Protein AF-A0A8S4BJE8-F1 (afdb_monomer_lite)

Structure (mmCIF, N/CA/C/O backbone):
data_AF-A0A8S4BJE8-F1
#
_entry.id   AF-A0A8S4BJE8-F1
#
loop_
_atom_site.group_PDB
_atom_site.id
_atom_site.type_symbol
_atom_site.label_atom_id
_atom_site.label_alt_id
_atom_site.label_comp_id
_atom_site.label_asym_id
_atom_site.label_entity_id
_atom_site.label_seq_id
_atom_site.pdbx_PDB_ins_code
_atom_site.Cartn_x
_atom_site.Cartn_y
_atom_site.Cartn_z
_atom_site.occupancy
_atom_site.B_iso_or_equiv
_atom_site.auth_seq_id
_atom_site.auth_comp_id
_atom_site.auth_asym_id
_atom_site.auth_atom_id
_atom_site.pdbx_PDB_model_num
ATOM 1 N N . MET A 1 1 ? 15.871 14.769 -15.264 1.00 51.25 1 MET A N 1
ATOM 2 C CA . MET A 1 1 ? 16.632 13.742 -16.021 1.00 51.25 1 MET A CA 1
ATOM 3 C C . MET A 1 1 ? 16.718 14.033 -17.524 1.00 51.25 1 MET A C 1
ATOM 5 O O . MET A 1 1 ? 17.740 13.701 -18.115 1.00 51.25 1 MET A O 1
ATOM 9 N N . SER A 1 2 ? 15.726 14.693 -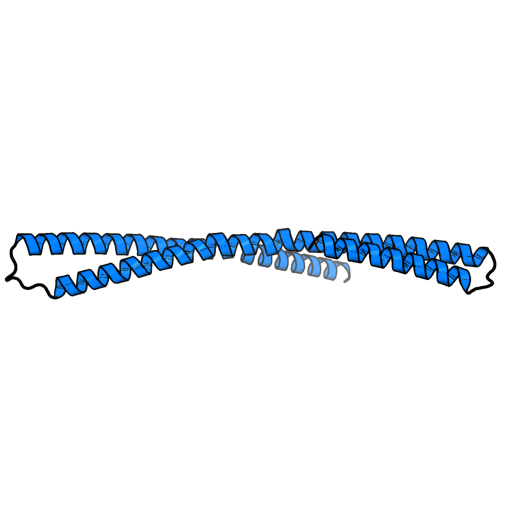18.136 1.00 54.62 2 SER A N 1
ATOM 10 C CA . SER A 1 2 ? 15.714 15.060 -19.567 1.00 54.62 2 SER A CA 1
ATOM 11 C C . SER A 1 2 ? 16.876 15.971 -20.002 1.00 54.62 2 SER A C 1
ATOM 13 O O . SER A 1 2 ? 17.534 15.689 -21.001 1.00 54.62 2 SER A O 1
ATOM 15 N N . GLU A 1 3 ? 17.200 17.009 -19.226 1.00 45.34 3 GLU A N 1
ATOM 16 C CA . GLU A 1 3 ? 18.256 17.978 -19.580 1.00 45.34 3 GLU A CA 1
ATOM 17 C C . GLU A 1 3 ? 19.670 17.379 -19.596 1.00 45.34 3 GLU A C 1
ATOM 19 O O . GLU A 1 3 ? 20.496 17.733 -20.438 1.00 45.34 3 GLU A O 1
ATOM 24 N N . ILE A 1 4 ? 19.951 16.436 -18.692 1.00 52.50 4 ILE A N 1
ATOM 25 C CA . ILE A 1 4 ? 21.265 15.785 -18.584 1.00 52.50 4 ILE A CA 1
ATOM 26 C C . ILE A 1 4 ? 21.511 14.890 -19.805 1.00 52.50 4 ILE A C 1
ATOM 28 O O . ILE A 1 4 ? 22.604 14.902 -20.370 1.00 52.50 4 ILE A O 1
ATOM 32 N N . SER A 1 5 ? 20.482 14.169 -20.264 1.00 49.72 5 SER A N 1
ATOM 33 C CA . SER A 1 5 ? 20.580 13.342 -21.470 1.00 49.72 5 SER A CA 1
ATOM 34 C C . SER A 1 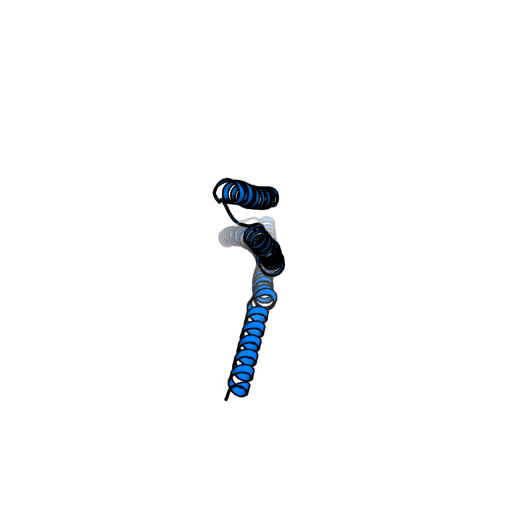5 ? 20.736 14.188 -22.739 1.00 49.72 5 SER A C 1
ATOM 36 O O . SER A 1 5 ? 21.475 13.789 -23.637 1.00 49.72 5 SER A O 1
ATOM 38 N N . SER A 1 6 ? 20.087 15.355 -22.809 1.00 53.97 6 SER A N 1
ATOM 39 C CA . SER A 1 6 ? 20.201 16.260 -23.962 1.00 53.97 6 SER A CA 1
ATOM 40 C C . SER A 1 6 ? 21.607 16.863 -24.064 1.00 53.97 6 SER A C 1
ATOM 42 O O . SER A 1 6 ? 22.252 16.773 -25.108 1.00 53.97 6 SER A O 1
ATOM 44 N N . ARG A 1 7 ? 22.149 17.353 -22.939 1.00 59.06 7 ARG A N 1
ATOM 45 C CA . ARG A 1 7 ? 23.523 17.883 -22.861 1.00 59.06 7 ARG A CA 1
ATOM 46 C C . ARG A 1 7 ? 24.591 16.830 -23.156 1.00 59.06 7 ARG A C 1
ATOM 48 O O . ARG A 1 7 ? 25.638 17.160 -23.706 1.00 59.06 7 ARG A O 1
ATOM 55 N N . SER A 1 8 ? 24.350 15.570 -22.792 1.00 57.19 8 SER A N 1
ATOM 56 C CA . SER A 1 8 ? 25.254 14.465 -23.130 1.00 57.19 8 SER A CA 1
ATOM 57 C C . SER A 1 8 ? 25.305 14.218 -24.642 1.00 57.19 8 SER A C 1
ATOM 59 O O . SER A 1 8 ? 26.387 14.039 -25.192 1.00 57.19 8 SER A O 1
ATOM 61 N N . SER A 1 9 ? 24.157 14.257 -25.324 1.00 60.34 9 SER A N 1
ATOM 62 C CA . SER A 1 9 ? 24.073 14.062 -26.778 1.00 60.34 9 SER A CA 1
ATOM 63 C C . SER A 1 9 ? 24.764 15.186 -27.558 1.00 60.34 9 SER A C 1
ATOM 65 O O . SER A 1 9 ? 25.502 14.916 -28.504 1.00 60.34 9 SER A O 1
ATOM 67 N N . GLU A 1 10 ? 24.573 16.442 -27.146 1.00 67.31 10 GLU A N 1
ATOM 68 C CA . GLU A 1 10 ? 25.231 17.604 -27.764 1.00 67.31 10 GLU A CA 1
ATOM 69 C C . GLU A 1 10 ? 26.753 17.561 -27.604 1.00 67.31 10 GLU A C 1
ATOM 71 O O . GLU A 1 10 ? 27.488 17.832 -28.552 1.00 67.31 10 GLU A O 1
ATOM 76 N N . ARG A 1 11 ? 27.242 17.157 -26.424 1.00 71.69 11 ARG A N 1
ATOM 77 C CA . ARG A 1 11 ? 28.682 16.997 -26.170 1.00 71.69 11 ARG A CA 1
ATOM 78 C C . ARG A 1 11 ? 29.297 15.894 -27.025 1.00 71.69 11 ARG A C 1
ATOM 80 O O . ARG A 1 11 ? 30.383 16.094 -27.563 1.00 71.69 11 ARG A O 1
ATOM 87 N N . SER A 1 12 ? 28.603 14.769 -27.200 1.00 69.88 12 SER A N 1
ATOM 88 C CA . SER A 1 12 ? 29.055 13.687 -28.082 1.00 69.88 12 SER A CA 1
ATOM 89 C C . SER A 1 12 ? 29.099 14.126 -29.550 1.00 69.88 12 SER A C 1
ATOM 91 O O . SER A 1 12 ? 30.082 13.856 -30.237 1.00 69.88 12 SER A O 1
ATOM 93 N N . ALA A 1 13 ? 28.087 14.860 -30.027 1.00 70.94 13 ALA A N 1
ATOM 94 C CA . ALA A 1 13 ? 28.069 15.403 -31.387 1.00 70.94 13 ALA A CA 1
ATOM 95 C C . ALA A 1 13 ? 29.200 16.423 -31.618 1.00 70.94 13 ALA A C 1
ATOM 97 O O . ALA A 1 13 ? 29.903 16.351 -32.628 1.00 70.94 13 ALA A O 1
ATOM 98 N N . ALA A 1 14 ? 29.433 17.322 -30.656 1.00 73.06 14 ALA A N 1
ATOM 99 C CA . ALA A 1 14 ? 30.527 18.289 -30.701 1.00 73.06 14 ALA A CA 1
ATOM 100 C C . ALA A 1 14 ? 31.909 17.611 -30.684 1.00 73.06 14 ALA A C 1
ATOM 102 O O . ALA A 1 14 ? 32.816 18.040 -31.394 1.00 73.06 14 ALA A O 1
ATOM 103 N N . PHE A 1 15 ? 32.066 16.523 -29.924 1.00 78.94 15 PHE A N 1
ATOM 104 C CA . PHE A 1 15 ? 33.303 15.741 -29.886 1.00 78.94 15 PHE A CA 1
ATOM 105 C C . PHE A 1 15 ? 33.589 15.042 -31.221 1.00 78.94 15 PHE A C 1
ATOM 107 O O . PHE A 1 15 ? 34.712 15.107 -31.720 1.00 78.94 15 PHE A O 1
ATOM 114 N N . VAL A 1 16 ? 32.572 14.433 -31.842 1.00 73.56 16 VAL A N 1
ATOM 115 C CA . VAL A 1 16 ? 32.704 13.815 -33.173 1.00 73.56 16 VAL A CA 1
ATOM 116 C C . VAL A 1 16 ? 33.047 14.869 -34.230 1.00 73.56 16 VAL A C 1
ATOM 118 O O . VAL A 1 16 ? 33.970 14.662 -35.017 1.00 73.56 16 VAL A O 1
ATOM 121 N N . ALA A 1 17 ? 32.377 16.024 -34.214 1.00 71.31 17 ALA A N 1
ATOM 122 C CA . ALA A 1 17 ? 32.677 17.130 -35.124 1.00 71.31 17 ALA A CA 1
ATOM 123 C C . ALA A 1 17 ? 34.101 17.684 -34.922 1.00 71.31 17 ALA A C 1
ATOM 125 O O . ALA A 1 17 ? 34.801 17.982 -35.888 1.00 71.31 17 ALA A O 1
ATOM 126 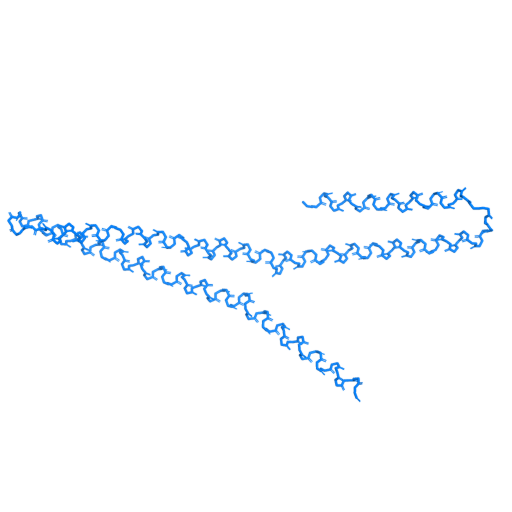N N . SER A 1 18 ? 34.563 17.778 -33.672 1.00 75.81 18 SER A N 1
ATOM 127 C CA . SER A 1 18 ? 35.927 18.211 -33.352 1.00 75.81 18 SER A CA 1
ATOM 128 C C . SER A 1 18 ? 36.979 17.217 -33.855 1.00 75.81 18 SER A C 1
ATOM 130 O O . SER A 1 18 ? 37.955 17.631 -34.484 1.00 75.81 18 SER A O 1
ATOM 132 N N . GLN A 1 19 ? 36.754 15.909 -33.671 1.00 71.38 19 GLN A N 1
ATOM 133 C CA . GLN A 1 19 ? 37.643 14.878 -34.216 1.00 71.38 19 GLN A CA 1
ATOM 134 C C . GLN A 1 19 ? 37.670 14.872 -35.750 1.00 71.38 19 GLN A C 1
ATOM 136 O O . GLN A 1 19 ? 38.742 14.690 -36.323 1.00 71.38 19 GLN A O 1
ATOM 141 N N . MET A 1 20 ? 36.545 15.134 -36.428 1.00 68.62 20 MET A N 1
ATOM 142 C CA . MET A 1 20 ? 36.524 15.281 -37.891 1.00 68.62 20 MET A CA 1
ATOM 143 C C . MET A 1 20 ? 37.417 16.431 -38.369 1.00 68.62 20 MET A C 1
ATOM 145 O O . MET A 1 20 ? 38.197 16.260 -39.306 1.00 68.62 20 MET A O 1
ATOM 149 N N . THR A 1 21 ? 37.331 17.587 -37.710 1.00 70.19 21 THR A N 1
ATOM 150 C CA . THR A 1 21 ? 38.146 18.763 -38.045 1.00 70.19 21 THR A CA 1
ATOM 151 C C . THR A 1 21 ? 39.635 18.506 -37.789 1.00 70.19 21 THR A C 1
ATOM 153 O O . THR A 1 21 ? 40.471 18.876 -38.610 1.00 70.19 21 THR A O 1
ATOM 156 N N . GLN A 1 22 ? 39.983 17.817 -36.696 1.00 66.62 22 GLN A N 1
ATOM 157 C CA . GLN A 1 22 ? 41.375 17.463 -36.382 1.00 66.62 22 GLN A CA 1
ATOM 158 C C . GLN A 1 22 ? 41.954 16.398 -37.329 1.00 66.62 22 GLN A C 1
ATOM 160 O O . GLN A 1 22 ? 43.110 16.509 -37.742 1.00 66.62 22 GLN A O 1
ATOM 165 N N . ALA A 1 23 ? 41.159 15.401 -37.731 1.00 66.00 23 ALA A N 1
ATOM 166 C CA . ALA A 1 23 ? 41.569 14.386 -38.703 1.00 66.00 23 ALA A CA 1
ATOM 167 C C . ALA A 1 23 ? 41.793 14.982 -40.105 1.00 66.00 23 ALA A C 1
ATOM 169 O O . ALA A 1 23 ? 42.727 14.592 -40.803 1.00 66.00 23 ALA A O 1
ATOM 170 N N . ALA A 1 24 ? 40.984 15.971 -40.501 1.00 61.69 24 ALA A N 1
ATOM 171 C CA . ALA A 1 24 ? 41.170 16.700 -41.756 1.00 61.69 24 ALA A CA 1
ATOM 172 C C . ALA A 1 24 ? 42.447 17.563 -41.763 1.00 61.69 24 ALA A C 1
ATOM 174 O O . ALA A 1 24 ? 43.053 17.748 -42.817 1.00 61.69 24 ALA A O 1
ATOM 175 N N . ALA A 1 25 ? 42.868 18.071 -40.599 1.00 63.34 25 ALA A N 1
ATOM 176 C CA . ALA A 1 25 ? 44.023 18.958 -40.464 1.00 63.34 25 ALA A CA 1
ATOM 177 C C . ALA A 1 25 ? 45.383 18.236 -40.432 1.00 63.34 25 ALA A C 1
ATOM 179 O O . ALA A 1 25 ? 46.414 18.873 -40.632 1.00 63.34 25 ALA A O 1
ATOM 180 N N . THR A 1 26 ? 45.418 16.926 -40.171 1.00 60.59 26 THR A N 1
ATOM 181 C CA . THR A 1 26 ? 46.663 16.205 -39.843 1.00 60.59 26 THR A CA 1
ATOM 182 C C . THR A 1 26 ? 47.258 15.382 -40.989 1.00 60.59 26 THR A C 1
ATOM 184 O O . THR A 1 26 ? 48.334 14.812 -40.818 1.00 60.59 26 THR A O 1
ATOM 187 N N . LEU A 1 27 ? 46.618 15.299 -42.163 1.00 55.50 27 LEU A N 1
ATOM 188 C CA . LEU A 1 27 ? 46.971 14.275 -43.149 1.00 55.50 27 LEU A CA 1
ATOM 189 C C . LEU A 1 27 ? 46.969 14.768 -44.611 1.00 55.50 27 LEU A C 1
ATOM 191 O O . LEU A 1 27 ? 45.930 15.067 -45.199 1.00 55.50 27 LEU A O 1
ATOM 195 N N . HIS A 1 28 ? 48.155 14.769 -45.235 1.00 58.16 28 HIS A N 1
ATOM 196 C CA . HIS A 1 28 ? 48.360 14.972 -46.676 1.00 58.16 28 HIS A CA 1
ATOM 197 C C . HIS A 1 28 ? 47.855 13.727 -47.436 1.00 58.16 28 HIS A C 1
ATOM 199 O O . HIS A 1 28 ? 48.610 12.818 -47.775 1.00 58.16 28 HIS A O 1
ATOM 205 N N . HIS A 1 29 ? 46.540 13.613 -47.616 1.00 60.81 29 HIS A N 1
ATOM 206 C CA . HIS A 1 29 ? 45.884 12.451 -48.221 1.00 60.81 29 HIS A CA 1
ATOM 207 C C . HIS A 1 29 ? 45.197 12.816 -49.532 1.00 60.81 29 HIS A C 1
ATOM 209 O O . HIS A 1 29 ? 44.551 13.855 -49.636 1.00 60.81 29 HIS A O 1
ATOM 215 N N . GLY A 1 30 ? 45.309 11.943 -50.537 1.00 61.03 30 GLY A N 1
ATOM 216 C CA . GLY A 1 30 ? 44.612 12.122 -51.807 1.00 61.03 30 GLY A CA 1
ATOM 217 C C . GLY A 1 30 ? 43.082 12.157 -51.625 1.00 61.03 30 GLY A C 1
ATOM 218 O O . GLY A 1 30 ? 42.550 11.511 -50.716 1.00 61.03 30 GLY A O 1
ATOM 219 N N . PRO A 1 31 ? 42.339 12.847 -52.509 1.00 68.06 31 PRO A N 1
ATOM 220 C CA . PRO A 1 31 ? 40.900 13.109 -52.358 1.00 68.06 31 PRO A CA 1
ATOM 221 C C . PRO A 1 31 ? 40.030 11.844 -52.240 1.00 68.06 31 PRO A C 1
ATOM 223 O O . PRO A 1 31 ? 38.915 11.892 -51.722 1.00 68.06 31 PRO A O 1
ATOM 226 N N . ARG A 1 32 ? 40.530 10.688 -52.689 1.00 66.06 32 ARG A N 1
ATOM 227 C CA . ARG A 1 32 ? 39.853 9.391 -52.557 1.00 66.06 32 ARG A CA 1
ATOM 228 C C . ARG A 1 32 ? 39.814 8.890 -51.107 1.00 66.06 32 ARG A C 1
ATOM 230 O O . ARG A 1 32 ? 38.774 8.402 -50.675 1.00 66.06 32 ARG A O 1
ATOM 237 N N . THR A 1 33 ? 40.901 9.056 -50.356 1.00 68.06 33 THR A N 1
ATOM 238 C CA . THR A 1 33 ? 41.009 8.621 -48.953 1.00 68.06 33 THR A CA 1
ATOM 239 C C . THR A 1 33 ? 40.156 9.501 -48.036 1.00 68.06 33 THR A C 1
ATOM 241 O O . THR A 1 33 ? 39.467 8.987 -47.159 1.00 68.06 33 THR A O 1
ATOM 244 N N . GLN A 1 34 ? 40.102 10.813 -48.298 1.00 69.44 34 GLN A N 1
ATOM 245 C CA . GLN A 1 34 ? 39.234 11.739 -47.557 1.00 69.44 34 GLN A CA 1
ATOM 246 C C . GLN A 1 34 ? 37.743 11.420 -47.742 1.00 69.44 34 GLN A C 1
ATOM 248 O O . GLN A 1 34 ? 36.991 11.417 -46.770 1.00 69.44 34 GLN A O 1
ATOM 253 N N . ARG A 1 35 ? 37.302 11.086 -48.966 1.00 75.50 35 ARG A N 1
ATOM 254 C CA . ARG A 1 35 ? 35.907 10.674 -49.218 1.00 75.50 35 ARG A CA 1
ATOM 255 C C . ARG A 1 35 ? 35.538 9.385 -48.485 1.00 75.50 35 ARG A C 1
ATOM 257 O O . ARG A 1 35 ? 34.431 9.281 -47.969 1.00 75.50 35 ARG A O 1
ATOM 264 N N . GLN A 1 36 ? 36.456 8.420 -48.427 1.00 78.19 36 GLN A N 1
ATOM 265 C CA . GLN A 1 36 ? 36.240 7.174 -47.687 1.00 78.19 36 GLN A CA 1
ATOM 266 C C . GLN A 1 36 ? 36.133 7.428 -46.179 1.00 78.19 36 GLN A C 1
ATOM 268 O O . GLN A 1 36 ? 35.196 6.942 -45.556 1.00 78.19 36 GLN A O 1
ATOM 273 N N . GLN A 1 37 ? 37.007 8.263 -45.609 1.00 77.12 37 GLN A N 1
ATOM 274 C CA . GLN A 1 37 ? 36.924 8.650 -44.197 1.00 77.12 37 GLN A CA 1
ATOM 275 C C . GLN A 1 37 ? 35.611 9.380 -43.876 1.00 77.12 37 GLN A C 1
ATOM 277 O O . GLN A 1 37 ? 34.941 9.039 -42.904 1.00 77.12 37 GLN A O 1
ATOM 282 N N . GLN A 1 38 ? 35.198 10.339 -44.711 1.00 79.12 38 GLN A N 1
ATOM 283 C CA . GLN A 1 38 ? 33.921 11.042 -44.543 1.00 79.12 38 GLN A CA 1
ATOM 284 C C . GLN A 1 38 ? 32.720 10.087 -44.583 1.00 79.12 38 GLN A C 1
ATOM 286 O O . GLN A 1 38 ? 31.803 10.231 -43.775 1.00 79.12 38 GLN A O 1
ATOM 291 N N . ALA A 1 39 ? 32.730 9.101 -45.486 1.00 84.19 39 ALA A N 1
ATOM 292 C CA . ALA A 1 39 ? 31.682 8.087 -45.562 1.00 84.19 39 ALA A CA 1
ATOM 293 C C . ALA A 1 39 ? 31.633 7.229 -44.287 1.00 84.19 39 ALA A C 1
ATOM 295 O O . ALA A 1 39 ? 30.574 7.115 -43.673 1.00 84.19 39 ALA A O 1
ATOM 296 N N . SER A 1 40 ? 32.779 6.718 -43.829 1.00 85.62 40 SER A N 1
ATOM 297 C CA . SER A 1 40 ? 32.864 5.906 -42.610 1.00 85.62 40 SER A CA 1
ATOM 298 C C . SER A 1 40 ? 32.414 6.663 -41.360 1.00 85.62 40 SER A C 1
ATOM 300 O O . SER A 1 40 ? 31.679 6.121 -40.537 1.00 85.62 40 SER A O 1
ATOM 302 N N . PHE A 1 41 ? 32.786 7.937 -41.214 1.00 84.31 41 PHE A N 1
ATOM 303 C CA . PHE A 1 41 ? 32.314 8.731 -40.081 1.00 84.31 41 PHE A CA 1
ATOM 304 C C . PHE A 1 41 ? 30.816 9.057 -40.150 1.00 84.31 41 PHE A C 1
ATOM 306 O O . PHE A 1 41 ? 30.169 9.161 -39.107 1.00 84.31 41 PHE A O 1
ATOM 313 N N . LYS A 1 42 ? 30.254 9.220 -41.354 1.00 86.50 42 LYS A N 1
ATOM 314 C CA . LYS A 1 42 ? 28.809 9.407 -41.538 1.00 86.50 42 LYS A CA 1
ATOM 315 C C . LYS A 1 42 ? 28.033 8.155 -41.126 1.00 86.50 42 LYS A C 1
ATOM 317 O O . LYS A 1 42 ? 27.030 8.268 -40.432 1.00 86.50 42 LYS A O 1
ATOM 322 N N . GLU A 1 43 ? 28.503 6.974 -41.512 1.00 90.38 43 GLU A N 1
ATOM 323 C CA . GLU A 1 43 ? 27.898 5.709 -41.078 1.00 90.38 43 GLU A CA 1
ATOM 324 C C . GLU A 1 43 ? 28.010 5.536 -39.558 1.00 90.38 43 GLU A C 1
ATOM 326 O O . GLU A 1 43 ? 27.039 5.183 -38.888 1.00 90.38 43 GLU A O 1
ATOM 331 N N . PHE A 1 44 ? 29.168 5.874 -38.985 1.00 89.38 44 PHE A N 1
ATOM 332 C CA . PHE A 1 44 ? 29.374 5.818 -37.542 1.00 89.38 44 PHE A CA 1
ATOM 333 C C . PHE A 1 44 ? 28.453 6.776 -36.769 1.00 89.38 44 PHE A C 1
ATOM 335 O O . PHE A 1 44 ? 27.886 6.393 -35.746 1.00 89.38 44 PHE A O 1
ATOM 342 N N . SER A 1 45 ? 28.240 8.006 -37.252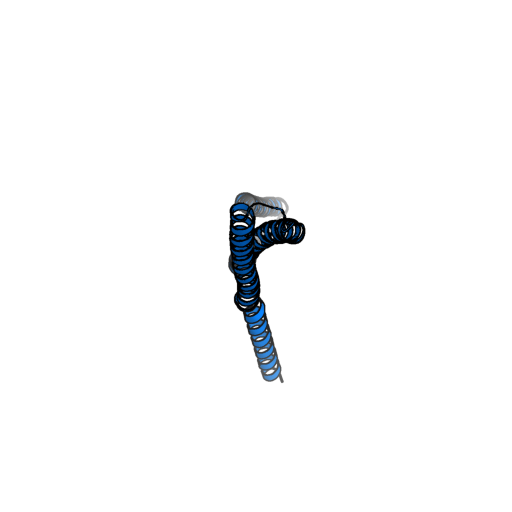 1.00 89.44 45 SER A N 1
ATOM 343 C CA . SER A 1 45 ? 27.337 8.963 -36.595 1.00 89.44 45 SER A CA 1
ATOM 344 C C . SER A 1 45 ? 25.864 8.542 -36.676 1.00 89.44 45 SER A C 1
ATOM 346 O O . SER A 1 45 ? 25.110 8.736 -35.716 1.00 89.44 45 SER A O 1
ATOM 348 N N . GLN A 1 46 ? 25.457 7.905 -37.777 1.00 92.44 46 GLN A N 1
ATOM 349 C CA . GLN A 1 46 ? 24.132 7.293 -37.915 1.00 92.44 46 GLN A CA 1
ATOM 350 C C . GLN A 1 46 ? 23.947 6.124 -36.939 1.00 92.44 46 GLN A C 1
ATOM 352 O O . GLN A 1 46 ? 22.912 6.035 -36.270 1.00 92.44 46 GLN A O 1
ATOM 357 N N . LEU A 1 47 ? 24.965 5.270 -36.794 1.00 94.12 47 LEU A N 1
ATOM 358 C CA . LEU A 1 47 ? 24.952 4.181 -35.819 1.00 94.12 47 LEU A CA 1
ATOM 359 C C . LEU A 1 47 ? 24.831 4.717 -34.386 1.00 94.12 47 LEU A C 1
ATOM 361 O O . LEU A 1 47 ? 23.969 4.259 -33.640 1.00 94.12 47 LEU A O 1
ATOM 365 N N . LEU A 1 48 ? 25.629 5.725 -34.015 1.00 93.56 48 LEU A N 1
ATOM 366 C CA . LEU A 1 48 ? 25.543 6.367 -32.697 1.00 93.56 48 LEU A CA 1
ATOM 367 C C . LEU A 1 48 ? 24.151 6.945 -32.424 1.00 93.56 48 LEU A C 1
ATOM 369 O O . LEU A 1 48 ? 23.613 6.764 -31.334 1.00 93.56 48 LEU A O 1
ATOM 373 N N . SER A 1 49 ? 23.548 7.602 -33.416 1.00 92.00 49 SER A N 1
ATOM 374 C CA . SER A 1 49 ? 22.200 8.169 -33.284 1.00 92.00 49 SER A CA 1
ATOM 375 C C . SER A 1 49 ? 21.156 7.084 -33.019 1.00 92.00 49 SER A C 1
ATOM 377 O O . SER A 1 49 ? 20.308 7.246 -32.142 1.00 92.00 49 SER A O 1
ATOM 379 N N . THR A 1 50 ? 21.270 5.956 -33.725 1.00 95.00 50 THR A N 1
ATOM 380 C CA . THR A 1 50 ? 20.400 4.786 -33.544 1.00 95.00 50 THR A CA 1
ATOM 381 C C . THR A 1 50 ? 20.558 4.198 -32.142 1.00 95.00 50 THR A C 1
ATOM 383 O O . THR A 1 50 ? 19.569 3.972 -31.450 1.00 95.00 50 THR A O 1
ATOM 386 N N . VAL A 1 51 ? 21.799 4.008 -31.681 1.00 94.19 51 VAL A N 1
ATOM 387 C CA . VAL A 1 51 ? 22.092 3.490 -30.334 1.00 94.19 51 VAL A CA 1
ATOM 388 C C . VAL A 1 51 ? 21.525 4.406 -29.249 1.00 94.19 51 VAL A C 1
ATOM 390 O O . VAL A 1 51 ? 20.912 3.928 -28.296 1.00 94.19 51 VAL A O 1
ATOM 393 N N . GLU A 1 52 ? 21.680 5.723 -29.391 1.00 94.50 52 GLU A N 1
ATOM 394 C CA . GLU A 1 52 ? 21.115 6.684 -28.441 1.00 94.50 52 GLU A CA 1
ATOM 395 C C . GLU A 1 52 ? 19.583 6.663 -28.424 1.00 94.50 52 GLU A C 1
ATOM 397 O O . GLU A 1 52 ? 18.966 6.855 -27.373 1.00 94.50 52 GLU A O 1
ATOM 402 N N . GLU A 1 53 ? 18.950 6.414 -29.567 1.00 95.25 53 GLU A N 1
ATOM 403 C CA . GLU A 1 53 ? 17.502 6.268 -29.644 1.00 95.25 53 GLU A CA 1
ATOM 404 C C . GLU A 1 53 ? 17.012 4.982 -28.971 1.00 95.25 53 GLU A C 1
ATOM 406 O O . GLU A 1 53 ? 16.079 5.035 -28.167 1.00 95.25 53 GLU A O 1
ATOM 411 N N . GLU A 1 54 ? 17.689 3.853 -29.201 1.00 95.81 54 GLU A N 1
ATOM 412 C CA . GLU A 1 54 ? 17.394 2.596 -28.503 1.00 95.81 54 GLU A CA 1
ATOM 413 C C . GLU A 1 54 ? 17.616 2.711 -26.993 1.00 95.81 54 GLU A C 1
ATOM 415 O O . GLU A 1 54 ? 16.816 2.208 -26.204 1.00 95.81 54 GLU A O 1
ATOM 420 N N . ARG A 1 55 ? 18.653 3.435 -26.559 1.00 95.56 55 ARG A N 1
ATOM 421 C CA . ARG A 1 55 ? 18.883 3.714 -25.137 1.00 95.56 55 ARG A CA 1
ATOM 422 C C . ARG A 1 55 ? 17.712 4.485 -24.529 1.00 95.56 55 ARG A C 1
ATOM 424 O O . ARG A 1 55 ? 17.251 4.129 -23.446 1.00 95.56 55 ARG A O 1
ATOM 431 N N . ARG A 1 56 ? 17.208 5.519 -25.215 1.00 94.88 56 ARG A N 1
ATOM 432 C CA . ARG A 1 56 ? 16.024 6.275 -24.768 1.00 94.88 56 ARG A CA 1
ATOM 433 C C . ARG A 1 56 ? 14.783 5.386 -24.698 1.00 94.88 56 ARG A C 1
ATOM 435 O O . ARG A 1 56 ? 14.088 5.421 -23.686 1.00 94.88 56 ARG A O 1
ATOM 442 N N . ARG A 1 57 ? 14.542 4.555 -25.721 1.00 95.75 57 ARG A N 1
ATOM 443 C CA . ARG A 1 57 ? 13.439 3.577 -25.728 1.00 95.75 57 ARG A CA 1
ATOM 444 C C . ARG A 1 57 ? 13.530 2.604 -24.556 1.00 95.75 57 ARG A C 1
ATOM 446 O O . ARG A 1 57 ? 12.526 2.349 -23.899 1.00 95.75 57 ARG A O 1
ATOM 453 N N . LEU A 1 58 ? 14.723 2.083 -24.272 1.00 94.12 58 LEU A N 1
ATOM 454 C CA . LEU A 1 58 ? 14.943 1.143 -23.176 1.00 94.12 58 LEU A CA 1
ATOM 455 C C . LEU A 1 58 ? 14.647 1.775 -21.812 1.00 94.12 58 LEU A C 1
ATOM 457 O O . LEU A 1 58 ? 14.001 1.135 -20.984 1.00 94.12 58 LEU A O 1
ATOM 461 N N . ILE A 1 59 ? 15.095 3.016 -21.594 1.00 94.25 59 ILE A N 1
ATOM 462 C CA . ILE A 1 59 ? 14.821 3.766 -20.360 1.00 94.25 59 ILE A CA 1
ATOM 463 C C . ILE A 1 59 ? 13.314 3.972 -20.196 1.00 94.25 59 ILE A C 1
ATOM 465 O O . ILE A 1 59 ? 12.769 3.596 -19.164 1.00 94.25 59 ILE A O 1
ATOM 469 N N . GLN A 1 60 ? 12.636 4.469 -21.233 1.00 94.50 60 GLN A N 1
ATOM 470 C CA . GLN A 1 60 ? 11.190 4.691 -21.189 1.00 94.50 60 GLN A CA 1
ATOM 471 C C . GLN A 1 60 ? 10.423 3.393 -20.902 1.00 94.50 60 GLN A C 1
ATOM 473 O O . GLN A 1 60 ? 9.557 3.346 -20.036 1.00 94.50 60 GLN A O 1
ATOM 478 N N . ASN A 1 61 ? 10.798 2.299 -21.566 1.00 91.44 61 ASN A N 1
ATOM 479 C CA . ASN A 1 61 ? 10.187 0.995 -21.334 1.00 91.44 61 ASN A CA 1
ATOM 480 C C . ASN A 1 61 ? 10.412 0.486 -19.897 1.00 91.44 61 ASN A C 1
ATOM 482 O O . ASN A 1 61 ? 9.528 -0.149 -19.326 1.00 91.44 61 ASN A O 1
ATOM 486 N N . ALA A 1 62 ? 11.576 0.749 -19.294 1.00 90.31 62 ALA A N 1
ATOM 487 C CA . ALA A 1 62 ? 11.815 0.418 -17.891 1.00 90.31 62 ALA A CA 1
ATOM 488 C C . ALA A 1 62 ? 10.931 1.255 -16.952 1.00 90.31 62 ALA A C 1
ATOM 490 O O . ALA A 1 62 ? 10.363 0.705 -16.003 1.00 90.31 62 ALA A O 1
ATOM 491 N N . ASP A 1 63 ? 10.772 2.546 -17.243 1.00 93.62 63 ASP A N 1
ATOM 492 C CA . ASP A 1 63 ? 9.916 3.440 -16.466 1.00 93.62 63 ASP A CA 1
ATOM 493 C C . ASP A 1 63 ? 8.443 3.015 -16.522 1.00 93.62 63 ASP A C 1
ATOM 495 O O . ASP A 1 63 ? 7.781 2.937 -15.483 1.00 93.62 63 ASP A O 1
ATOM 499 N N . ASP A 1 64 ? 7.949 2.661 -17.707 1.00 90.38 64 ASP A N 1
ATOM 500 C CA . ASP A 1 64 ? 6.546 2.299 -17.927 1.00 90.38 64 ASP A CA 1
ATOM 501 C C . ASP A 1 64 ? 6.201 0.910 -17.376 1.00 90.38 64 ASP A C 1
ATOM 503 O O . ASP A 1 64 ? 5.133 0.704 -16.799 1.00 90.38 64 ASP A O 1
ATOM 507 N N . VAL A 1 65 ? 7.098 -0.067 -17.546 1.00 88.62 65 VAL A N 1
ATOM 508 C CA . VAL A 1 65 ? 6.815 -1.473 -17.210 1.00 88.62 65 VAL A CA 1
ATOM 509 C C . VAL A 1 65 ? 7.191 -1.816 -15.770 1.00 88.62 65 VAL A C 1
ATOM 511 O O . VAL A 1 65 ? 6.623 -2.753 -15.205 1.00 88.62 65 VAL A O 1
ATOM 514 N N . LEU A 1 66 ? 8.155 -1.111 -15.171 1.00 87.75 66 LEU A N 1
ATOM 515 C CA . LEU A 1 66 ? 8.680 -1.454 -13.847 1.00 87.75 66 LEU A CA 1
ATOM 516 C C . LEU A 1 66 ? 8.578 -0.301 -12.853 1.00 87.75 66 LEU A C 1
ATOM 518 O O . LEU A 1 66 ? 7.936 -0.480 -11.819 1.00 87.75 66 LEU A O 1
ATOM 522 N N . ILE A 1 67 ? 9.197 0.850 -13.132 1.00 92.00 67 ILE A N 1
ATOM 523 C CA . ILE A 1 67 ? 9.346 1.916 -12.126 1.00 92.00 67 ILE A CA 1
ATOM 524 C C . ILE A 1 67 ? 7.982 2.476 -11.721 1.00 92.00 67 ILE A C 1
ATOM 526 O O . ILE A 1 67 ? 7.608 2.387 -10.551 1.00 92.00 67 ILE A O 1
ATOM 530 N N . THR A 1 68 ? 7.201 2.967 -12.683 1.00 94.50 68 THR A N 1
ATOM 531 C CA . THR A 1 68 ? 5.895 3.585 -12.424 1.00 94.50 68 THR A CA 1
ATOM 532 C C . THR A 1 68 ? 4.912 2.613 -11.750 1.00 94.50 68 THR A C 1
ATOM 534 O O . THR A 1 68 ? 4.335 2.977 -10.719 1.00 94.50 68 THR A O 1
ATOM 537 N N . PRO A 1 69 ? 4.733 1.362 -12.230 1.00 92.88 69 PRO A N 1
ATOM 538 C CA . PRO A 1 69 ? 3.891 0.380 -11.547 1.00 92.88 69 PRO A CA 1
ATOM 539 C C . PRO A 1 69 ? 4.329 0.088 -10.107 1.00 92.88 69 PRO A C 1
ATOM 541 O O . PRO A 1 69 ? 3.488 0.043 -9.209 1.00 92.88 69 PRO A O 1
ATOM 544 N N . LEU A 1 70 ? 5.635 -0.065 -9.851 1.00 94.12 70 LEU A N 1
ATOM 545 C CA . LEU A 1 70 ? 6.153 -0.315 -8.500 1.00 94.12 70 LEU A CA 1
ATOM 546 C C . LEU A 1 70 ? 5.924 0.875 -7.565 1.00 94.12 70 LEU A C 1
ATOM 548 O O . LEU A 1 70 ? 5.536 0.689 -6.409 1.00 94.12 70 LEU A O 1
ATOM 552 N N . GLU A 1 71 ? 6.142 2.098 -8.046 1.00 96.94 71 GLU A N 1
ATOM 553 C CA . GLU A 1 71 ? 5.901 3.309 -7.264 1.00 96.94 71 GLU A CA 1
ATOM 554 C C . GLU A 1 71 ? 4.425 3.477 -6.916 1.00 96.94 71 GLU A C 1
ATOM 556 O O . GLU A 1 71 ? 4.095 3.761 -5.757 1.00 96.94 71 GLU A O 1
ATOM 561 N N . LYS A 1 72 ? 3.543 3.242 -7.893 1.00 95.69 72 LYS A N 1
ATOM 562 C CA . LYS A 1 72 ? 2.095 3.257 -7.701 1.00 95.69 72 LYS A CA 1
ATOM 563 C C . LYS A 1 72 ? 1.669 2.203 -6.683 1.00 95.69 72 LYS A C 1
ATOM 565 O O . LYS A 1 72 ? 1.001 2.535 -5.707 1.00 95.69 72 LYS A O 1
ATOM 570 N N . PHE A 1 73 ? 2.131 0.964 -6.839 1.00 96.12 73 PHE A N 1
ATOM 571 C CA . PHE A 1 73 ? 1.830 -0.126 -5.914 1.00 96.12 73 PHE A CA 1
ATOM 572 C C . PHE A 1 73 ? 2.295 0.187 -4.484 1.00 96.12 73 PHE A C 1
ATOM 574 O O . PHE A 1 73 ? 1.535 0.035 -3.524 1.00 96.12 73 PHE A O 1
ATOM 581 N N . ARG A 1 74 ? 3.523 0.698 -4.326 1.00 96.69 74 ARG A N 1
ATOM 582 C CA . ARG A 1 74 ? 4.056 1.129 -3.026 1.00 96.69 74 ARG A CA 1
ATOM 583 C C . ARG A 1 74 ? 3.184 2.217 -2.400 1.00 96.69 74 ARG A C 1
ATOM 585 O O . ARG A 1 74 ? 2.894 2.158 -1.210 1.00 96.69 74 ARG A O 1
ATOM 592 N N . LYS A 1 75 ? 2.803 3.238 -3.165 1.00 96.88 75 LYS A N 1
ATOM 593 C CA . LYS A 1 75 ? 2.053 4.373 -2.620 1.00 96.88 75 LYS A CA 1
ATOM 594 C C . LYS A 1 75 ? 0.615 3.992 -2.284 1.00 96.88 75 LYS A C 1
ATOM 596 O O . LYS A 1 75 ? 0.145 4.309 -1.200 1.00 96.88 75 LYS A O 1
ATOM 601 N N . GLU A 1 76 ? -0.068 3.319 -3.199 1.00 95.50 76 GLU A N 1
ATOM 602 C CA . GLU A 1 76 ? -1.502 3.063 -3.090 1.00 95.50 76 GLU A CA 1
ATOM 603 C C . GLU A 1 76 ? -1.798 1.817 -2.261 1.00 95.50 76 GLU A C 1
ATOM 605 O O . GLU A 1 76 ? -2.603 1.876 -1.339 1.00 95.50 76 GLU A O 1
ATOM 610 N N . GLN A 1 77 ? -1.135 0.694 -2.546 1.00 95.62 77 GLN A N 1
ATOM 611 C CA . GLN A 1 77 ? -1.462 -0.583 -1.908 1.00 95.62 77 GLN A CA 1
ATOM 612 C C . GLN A 1 77 ? -0.768 -0.704 -0.550 1.00 95.62 77 GLN A C 1
ATOM 614 O O . GLN A 1 77 ? -1.426 -0.878 0.477 1.00 95.62 77 GLN A O 1
ATOM 619 N N . ILE A 1 78 ? 0.558 -0.524 -0.510 1.00 96.31 78 ILE A N 1
ATOM 620 C CA . ILE A 1 78 ? 1.304 -0.584 0.760 1.00 96.31 78 ILE A CA 1
ATOM 621 C C . ILE A 1 78 ? 0.930 0.592 1.672 1.00 96.31 78 ILE A C 1
ATOM 623 O O . ILE A 1 78 ? 0.802 0.404 2.882 1.00 96.31 78 ILE A O 1
ATOM 627 N N . GLY A 1 79 ? 0.711 1.785 1.107 1.00 97.19 79 GLY A N 1
ATOM 628 C CA . GLY A 1 79 ? 0.220 2.944 1.855 1.00 97.19 79 GLY A CA 1
ATOM 629 C C . GLY A 1 79 ? -1.130 2.682 2.524 1.00 97.19 79 GLY A C 1
ATOM 630 O O . GLY A 1 79 ? -1.235 2.830 3.740 1.00 97.19 79 GLY A O 1
ATOM 631 N N . ALA A 1 80 ? -2.126 2.195 1.773 1.00 95.44 80 ALA A N 1
ATOM 632 C CA . ALA A 1 80 ? -3.444 1.888 2.328 1.00 95.44 80 ALA A CA 1
ATOM 633 C C . ALA A 1 80 ? -3.392 0.805 3.418 1.00 95.44 80 ALA A C 1
ATOM 635 O O . ALA A 1 80 ? -4.025 0.956 4.460 1.00 95.44 80 ALA A O 1
ATOM 636 N N . ALA A 1 81 ? -2.606 -0.261 3.231 1.00 96.88 81 ALA A N 1
ATOM 637 C CA . ALA A 1 81 ? -2.441 -1.288 4.261 1.00 96.88 81 ALA A CA 1
ATOM 638 C C . ALA A 1 81 ? -1.741 -0.752 5.520 1.00 96.88 81 ALA A C 1
ATOM 640 O O . ALA A 1 81 ? -2.106 -1.126 6.635 1.00 96.88 81 ALA A O 1
ATOM 641 N N . LYS A 1 82 ? -0.770 0.159 5.368 1.00 97.88 82 LYS A N 1
ATOM 642 C CA . LYS A 1 82 ? -0.110 0.823 6.500 1.00 97.88 82 LYS A CA 1
ATOM 643 C C . LYS A 1 82 ? -1.087 1.694 7.288 1.00 97.88 82 LYS A C 1
ATOM 645 O O . LYS A 1 82 ? -1.032 1.696 8.516 1.00 97.88 82 LYS A O 1
ATOM 650 N N . ASP A 1 83 ? -1.966 2.425 6.612 1.00 96.94 83 ASP A N 1
ATOM 651 C CA . ASP A 1 83 ? -2.970 3.247 7.289 1.00 96.94 83 ASP A CA 1
ATOM 652 C C . ASP A 1 83 ? -4.075 2.391 7.928 1.00 96.94 83 ASP A C 1
ATOM 654 O O . ASP A 1 83 ? -4.465 2.664 9.065 1.00 96.94 83 ASP A O 1
ATOM 658 N N . GLY A 1 84 ? -4.476 1.290 7.284 1.00 97.00 84 GLY A N 1
ATOM 659 C CA . GLY A 1 84 ? -5.335 0.265 7.887 1.00 97.00 84 GLY A CA 1
ATOM 660 C C . GLY A 1 84 ? -4.730 -0.317 9.168 1.00 97.00 84 GLY A C 1
ATOM 661 O O . GLY A 1 84 ? -5.408 -0.380 10.191 1.00 97.00 84 GLY A O 1
ATOM 662 N N . LYS A 1 85 ? -3.424 -0.628 9.161 1.00 98.12 85 LYS A N 1
ATOM 663 C CA . LYS A 1 85 ? -2.701 -1.076 10.360 1.00 98.12 85 LYS A CA 1
ATOM 664 C C . LYS A 1 85 ? -2.763 -0.041 11.482 1.00 98.12 85 LYS A C 1
ATOM 666 O O . LYS A 1 85 ? -3.071 -0.397 12.610 1.00 98.12 85 LYS A O 1
ATOM 671 N N . LYS A 1 86 ? -2.499 1.239 11.190 1.00 98.50 86 LYS A N 1
ATOM 672 C CA . LYS A 1 86 ? -2.568 2.304 12.209 1.00 98.50 86 LYS A CA 1
ATOM 673 C C . LYS A 1 86 ? -3.960 2.411 12.830 1.00 98.50 86 LYS A C 1
ATOM 675 O O . LYS A 1 86 ? -4.068 2.626 14.032 1.00 98.50 86 LYS A O 1
ATOM 680 N N . LYS A 1 87 ? -5.018 2.297 12.018 1.00 98.38 87 LYS A N 1
ATOM 681 C CA . LYS A 1 87 ? -6.403 2.309 12.506 1.00 98.38 87 LYS A CA 1
ATOM 682 C C . LYS A 1 87 ? -6.661 1.110 13.417 1.00 98.38 87 LYS A C 1
ATOM 684 O O . LYS A 1 87 ? -7.155 1.300 14.521 1.00 98.38 87 LYS A O 1
ATOM 689 N N . PHE A 1 88 ? -6.270 -0.087 12.984 1.00 98.62 88 PHE A N 1
ATOM 690 C CA . PHE A 1 88 ? -6.356 -1.301 13.791 1.00 98.62 88 PHE A CA 1
ATOM 691 C C . PHE A 1 88 ? -5.612 -1.161 15.125 1.00 98.62 88 PHE A C 1
ATOM 693 O O . PHE A 1 88 ? -6.218 -1.380 16.169 1.00 98.62 88 PHE A O 1
ATOM 700 N N . ASP A 1 89 ? -4.346 -0.732 15.112 1.00 98.62 89 ASP A N 1
ATOM 701 C CA . ASP A 1 89 ? -3.543 -0.548 16.327 1.00 98.62 89 ASP A CA 1
ATOM 702 C C . ASP A 1 89 ? -4.230 0.446 17.290 1.00 98.62 89 ASP A C 1
ATOM 704 O O . ASP A 1 89 ? -4.379 0.170 18.478 1.00 98.62 89 ASP A O 1
ATOM 708 N N . LYS A 1 90 ? -4.743 1.568 16.766 1.00 98.62 90 LYS A N 1
ATOM 709 C CA . LYS A 1 90 ? -5.441 2.591 17.559 1.00 98.62 90 LYS A CA 1
ATOM 710 C C . LYS A 1 90 ? -6.710 2.062 18.228 1.00 98.62 90 LYS A C 1
ATOM 712 O O . LYS A 1 90 ? -6.932 2.323 19.408 1.00 98.62 90 LYS A O 1
ATOM 717 N N . GLU A 1 91 ? -7.572 1.371 17.485 1.00 98.56 91 GLU A N 1
ATOM 718 C CA . GLU A 1 91 ? -8.813 0.832 18.059 1.00 98.56 91 GLU A CA 1
ATOM 719 C C . GLU A 1 91 ? -8.529 -0.364 18.987 1.00 98.56 91 GLU A C 1
ATOM 721 O O . GLU A 1 91 ? -9.233 -0.555 19.975 1.00 98.56 91 GLU A O 1
ATOM 726 N N . THR A 1 92 ? -7.436 -1.100 18.754 1.00 98.56 92 THR A N 1
ATOM 727 C CA . THR A 1 92 ? -6.935 -2.147 19.661 1.00 98.56 92 THR A CA 1
ATOM 728 C C . THR A 1 92 ? -6.557 -1.570 21.026 1.00 98.56 92 THR A C 1
ATOM 730 O O . THR A 1 92 ? -7.008 -2.073 22.055 1.00 98.56 92 THR A O 1
ATOM 733 N N . GLU A 1 93 ? -5.773 -0.488 21.055 1.00 98.56 93 GLU A N 1
ATOM 734 C CA . GLU A 1 93 ? -5.378 0.183 22.301 1.00 98.56 93 GLU A CA 1
ATOM 735 C C . GLU A 1 93 ? -6.590 0.694 23.089 1.00 98.56 93 GLU A C 1
ATOM 737 O O . GLU A 1 93 ? -6.664 0.508 24.309 1.00 98.56 93 GLU A O 1
ATOM 742 N N . LYS A 1 94 ? -7.568 1.305 22.405 1.00 98.19 94 LYS A N 1
ATOM 743 C CA . LYS A 1 94 ? -8.798 1.781 23.053 1.00 98.19 94 LYS A CA 1
ATOM 744 C C . LYS A 1 94 ? -9.626 0.641 23.624 1.00 98.19 94 LYS A C 1
ATOM 746 O O . LYS A 1 94 ? -10.062 0.747 24.769 1.00 98.19 94 LYS A O 1
ATOM 751 N N . TYR A 1 95 ? -9.821 -0.430 22.856 1.00 98.56 95 TYR A N 1
ATOM 752 C CA . TYR A 1 95 ? -10.605 -1.576 23.296 1.00 98.56 95 TYR A CA 1
ATOM 753 C C . TYR A 1 95 ? -9.992 -2.226 24.535 1.00 98.56 95 TYR A C 1
ATOM 755 O O . TYR A 1 95 ? -10.693 -2.398 25.530 1.00 98.56 95 TYR A O 1
ATOM 763 N N . TYR A 1 96 ? -8.683 -2.495 24.538 1.00 98.12 96 TYR A N 1
ATOM 764 C CA . TYR A 1 96 ? -8.027 -3.072 25.714 1.00 98.12 96 TYR A CA 1
ATOM 765 C C . TYR A 1 96 ? -8.032 -2.125 26.915 1.00 98.12 96 TYR A C 1
ATOM 767 O O . TYR A 1 96 ? -8.278 -2.569 28.034 1.00 98.12 96 TYR A O 1
ATOM 775 N N . SER A 1 97 ? -7.860 -0.818 26.694 1.00 97.44 97 SER A N 1
ATOM 776 C CA . SER A 1 97 ? -7.969 0.178 27.768 1.00 97.44 97 SER A CA 1
ATOM 777 C C . SER A 1 97 ? -9.382 0.245 28.361 1.00 97.44 97 SER A C 1
ATOM 779 O O . SER A 1 97 ? -9.548 0.431 29.566 1.00 97.44 97 SER A O 1
ATOM 781 N N . ALA A 1 98 ? -10.420 0.133 27.527 1.00 96.88 98 ALA A N 1
ATOM 782 C CA . ALA A 1 98 ? -11.808 0.082 27.978 1.00 96.88 98 ALA A CA 1
ATOM 783 C C . ALA A 1 98 ? -12.103 -1.232 28.714 1.00 96.88 98 ALA A C 1
ATOM 785 O O . ALA A 1 98 ? -12.750 -1.208 29.759 1.00 96.88 98 ALA A O 1
ATOM 786 N N . LEU A 1 99 ? -11.583 -2.353 28.208 1.00 97.62 99 LEU A N 1
ATOM 787 C CA . LEU A 1 99 ? -11.742 -3.678 28.797 1.00 97.62 99 LEU A CA 1
ATOM 788 C C . LEU A 1 99 ? -11.117 -3.745 30.190 1.00 97.62 99 LEU A C 1
ATOM 790 O O . LEU A 1 99 ? -11.766 -4.188 31.129 1.00 97.62 99 LEU A O 1
ATOM 794 N N . GLU A 1 100 ? -9.890 -3.249 30.351 1.00 96.94 100 GLU A N 1
ATOM 795 C CA . GLU A 1 100 ? -9.220 -3.190 31.651 1.00 96.94 100 GLU A CA 1
ATOM 796 C C . GLU A 1 100 ? -10.015 -2.348 32.659 1.00 96.94 100 GLU A C 1
ATOM 798 O O . GLU A 1 100 ? -10.210 -2.756 33.805 1.00 96.94 100 GLU A O 1
ATOM 803 N N . LYS A 1 101 ? -10.522 -1.182 32.240 1.00 95.31 101 LYS A N 1
ATOM 804 C CA . LYS A 1 101 ? -11.366 -0.341 33.103 1.00 95.31 101 LYS A CA 1
ATOM 805 C C . LYS A 1 101 ? -12.653 -1.052 33.505 1.00 95.31 101 LYS A C 1
ATOM 807 O O . LYS A 1 101 ? -13.042 -0.948 34.664 1.00 95.31 101 LYS A O 1
ATOM 812 N N . HIS A 1 102 ? -13.289 -1.755 32.567 1.00 95.31 102 HIS A N 1
ATOM 813 C CA . HIS A 1 102 ? -14.531 -2.493 32.794 1.00 95.31 102 HIS 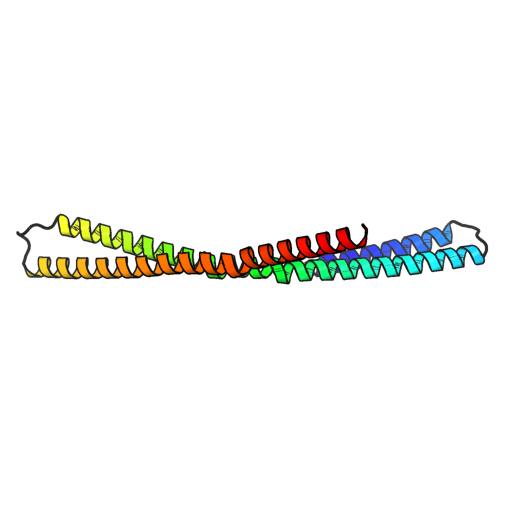A CA 1
ATOM 814 C C . HIS A 1 102 ? -14.331 -3.661 33.766 1.00 95.31 102 HIS A C 1
ATOM 816 O O . HIS A 1 102 ? -15.063 -3.774 34.745 1.00 95.31 102 HIS A O 1
ATOM 822 N N . LEU A 1 103 ? -13.263 -4.445 33.589 1.00 94.94 103 LEU A N 1
ATOM 823 C CA . LEU A 1 103 ? -12.899 -5.543 34.494 1.00 94.94 103 LEU A CA 1
ATOM 824 C C . LEU A 1 103 ? -12.617 -5.075 35.927 1.00 94.94 103 LEU A C 1
ATOM 826 O O . LEU A 1 103 ? -12.867 -5.808 36.880 1.00 94.94 103 LEU A O 1
ATOM 830 N N . ASN A 1 104 ? -12.117 -3.849 36.088 1.00 94.06 104 ASN A N 1
ATOM 831 C CA . ASN A 1 104 ? -11.843 -3.249 37.392 1.00 94.06 104 ASN A CA 1
ATOM 832 C C . ASN A 1 104 ? -13.072 -2.569 38.032 1.00 94.06 104 ASN A C 1
ATOM 834 O O . ASN A 1 104 ? -12.950 -1.931 39.085 1.00 94.06 104 ASN A O 1
ATOM 838 N N . LEU A 1 105 ? -14.263 -2.668 37.429 1.00 94.19 105 LEU A N 1
ATOM 839 C CA . LEU A 1 105 ? -15.482 -2.108 38.005 1.00 94.19 105 LEU A CA 1
ATOM 840 C C . LEU A 1 105 ? -15.939 -2.885 39.240 1.00 94.19 105 LEU A C 1
ATOM 842 O O . LEU A 1 105 ? -15.918 -4.109 39.307 1.00 94.19 105 LEU A O 1
ATOM 846 N N . SER A 1 106 ? -16.420 -2.136 40.230 1.00 90.00 106 SER A N 1
ATOM 847 C CA . SER A 1 106 ? -17.064 -2.693 41.415 1.00 90.00 106 SER A CA 1
ATOM 848 C C . SER A 1 106 ? -18.580 -2.609 41.280 1.00 90.00 106 SER A C 1
ATOM 850 O O . SER A 1 106 ? -19.110 -1.553 40.931 1.00 90.00 106 SER A O 1
ATOM 852 N N . SER A 1 107 ? -19.281 -3.662 41.703 1.00 85.56 107 SER A N 1
ATOM 853 C CA . SER A 1 107 ? -20.749 -3.701 41.815 1.00 85.56 107 SER A CA 1
ATOM 854 C C . SER A 1 107 ? -21.335 -2.674 42.794 1.00 85.56 107 SER A C 1
ATOM 856 O O . SER A 1 107 ? -22.543 -2.482 42.843 1.00 85.56 107 SER A O 1
ATOM 858 N N . LYS A 1 108 ? -20.492 -1.979 43.570 1.00 91.62 108 LYS A N 1
ATOM 859 C CA . LYS A 1 108 ? -20.902 -0.879 44.458 1.00 91.62 108 LYS A CA 1
ATOM 860 C C . LYS A 1 108 ? -21.126 0.447 43.717 1.00 91.62 108 LYS A C 1
ATOM 862 O O . LYS A 1 108 ? -21.518 1.433 44.341 1.00 91.62 108 LYS A O 1
ATOM 867 N N . LYS A 1 109 ? -20.801 0.523 42.422 1.00 93.38 109 LYS A N 1
ATOM 868 C CA . LYS A 1 109 ? -21.065 1.710 41.597 1.00 93.38 109 LYS A CA 1
ATOM 869 C C . LYS A 1 109 ? -22.566 1.843 41.323 1.00 93.38 109 LYS A C 1
ATOM 871 O O . LYS A 1 109 ? -23.317 0.884 41.423 1.00 93.38 109 LYS A O 1
ATOM 876 N N . LYS A 1 110 ? -23.003 3.064 41.001 1.00 93.81 110 LYS A N 1
ATOM 877 C CA . LYS A 1 110 ? -24.405 3.336 40.656 1.00 93.81 110 LYS A CA 1
ATOM 878 C C . LYS A 1 110 ? -24.785 2.571 39.386 1.00 93.81 110 LYS A C 1
ATOM 880 O O . LYS A 1 110 ? -24.009 2.588 38.437 1.00 93.81 110 LYS A O 1
ATOM 885 N N . GLU A 1 111 ? -25.997 2.023 39.347 1.00 92.50 111 GLU A N 1
ATOM 886 C CA . GLU A 1 111 ? -26.523 1.238 38.218 1.00 92.50 111 GLU A CA 1
ATOM 887 C C . GLU A 1 111 ? -26.319 1.923 36.857 1.00 92.50 111 GLU A C 1
ATOM 889 O O . GLU A 1 111 ? -25.758 1.335 35.941 1.00 92.50 111 GLU A O 1
ATOM 894 N N . GLY A 1 112 ? -26.674 3.210 36.739 1.00 93.25 112 GLY A N 1
ATOM 895 C CA . GLY A 1 112 ? -26.504 3.951 35.483 1.00 93.25 112 GLY A CA 1
ATOM 896 C C . GLY A 1 112 ? -25.049 4.032 35.005 1.00 93.25 112 GLY A C 1
ATOM 897 O O . GLY A 1 112 ? -24.792 3.972 33.811 1.00 93.25 112 GLY A O 1
ATOM 898 N N . TYR A 1 113 ? -24.088 4.089 35.932 1.00 93.19 113 TYR A N 1
ATOM 899 C CA . TYR A 1 113 ? -22.664 4.088 35.589 1.00 93.19 113 TYR A CA 1
ATOM 900 C C . TYR A 1 113 ? -22.193 2.717 35.087 1.00 93.19 113 TYR A C 1
ATOM 902 O O . TYR A 1 113 ? -21.346 2.647 34.200 1.00 93.19 113 TYR A O 1
ATOM 910 N N . LEU A 1 114 ? -22.735 1.632 35.648 1.00 93.06 114 LEU A N 1
ATOM 911 C CA . LEU A 1 114 ? -22.448 0.274 35.181 1.00 93.06 114 LEU A CA 1
ATOM 912 C C . LEU A 1 114 ? -22.987 0.078 33.757 1.00 93.06 114 LEU A C 1
ATOM 914 O O . LEU A 1 114 ? -22.240 -0.342 32.879 1.00 93.06 114 LEU A O 1
ATOM 918 N N . LEU A 1 115 ? -24.225 0.514 33.503 1.00 94.38 115 LEU A N 1
ATOM 919 C CA . LEU A 1 115 ? -24.868 0.408 32.191 1.00 94.38 115 LEU A CA 1
ATOM 920 C C . LEU A 1 115 ? -24.152 1.231 31.100 1.00 94.38 115 LEU A C 1
ATOM 922 O O . LEU A 1 115 ? -24.017 0.791 29.955 1.00 94.38 115 LEU A O 1
ATOM 926 N N . GLU A 1 116 ? -23.665 2.427 31.443 1.00 95.25 116 GLU A N 1
ATOM 927 C CA . GLU A 1 116 ? -22.835 3.237 30.541 1.00 95.25 116 GLU A CA 1
ATOM 928 C C . GLU A 1 116 ? -21.506 2.547 30.218 1.00 95.25 116 GLU A C 1
ATOM 930 O O . GLU A 1 116 ? -21.072 2.556 29.064 1.00 95.25 116 GLU A O 1
ATOM 935 N N . ALA A 1 117 ? -20.867 1.926 31.212 1.00 95.12 117 ALA A N 1
ATOM 936 C CA . ALA A 1 117 ? -19.627 1.194 31.000 1.00 95.12 117 ALA A CA 1
ATOM 937 C C . ALA A 1 117 ? -19.830 -0.042 30.109 1.00 95.12 117 ALA A C 1
ATOM 939 O O . ALA A 1 117 ? -19.000 -0.276 29.229 1.00 95.12 117 ALA A O 1
ATOM 940 N N . ASP A 1 118 ? -20.936 -0.773 30.285 1.00 96.00 118 ASP A N 1
ATOM 941 C CA . ASP A 1 118 ? -21.342 -1.891 29.419 1.00 96.00 118 ASP A CA 1
ATOM 942 C C . ASP A 1 118 ? -21.542 -1.426 27.968 1.00 96.00 118 ASP A C 1
ATOM 944 O O . ASP A 1 118 ? -20.965 -1.973 27.026 1.00 96.00 118 ASP A O 1
ATOM 948 N N . THR A 1 119 ? -22.281 -0.330 27.781 1.00 96.75 119 THR A N 1
ATOM 949 C CA . THR A 1 119 ? -22.516 0.248 26.448 1.00 96.75 119 THR A CA 1
ATOM 950 C C . THR A 1 119 ? -21.206 0.689 25.788 1.00 96.75 119 THR A C 1
ATOM 952 O O . THR A 1 119 ? -20.995 0.501 24.586 1.00 96.75 119 THR A O 1
ATOM 955 N N . GLN A 1 120 ? -20.299 1.280 26.567 1.00 96.38 120 GLN A N 1
ATOM 956 C CA . GLN A 1 120 ? -19.016 1.757 26.068 1.00 96.38 120 GLN A CA 1
ATOM 957 C C . GLN A 1 120 ? -18.093 0.598 25.665 1.00 96.38 120 GLN A C 1
ATOM 959 O O . GLN A 1 120 ? -17.464 0.683 24.609 1.00 96.38 120 GLN A O 1
ATOM 964 N N . ILE A 1 121 ? -18.015 -0.487 26.447 1.00 97.44 121 ILE A N 1
ATOM 965 C CA . ILE A 1 121 ? -17.184 -1.643 26.077 1.00 97.44 121 ILE A CA 1
ATOM 966 C C . ILE A 1 121 ? -17.733 -2.364 24.843 1.00 97.44 121 ILE A C 1
ATOM 968 O O . ILE A 1 121 ? -16.951 -2.782 23.988 1.00 97.44 121 ILE A O 1
ATOM 972 N N . ASP A 1 122 ? -19.057 -2.445 24.694 1.00 97.94 122 ASP A N 1
ATOM 973 C CA . ASP A 1 122 ? -19.699 -3.010 23.505 1.00 97.94 122 ASP A CA 1
ATOM 974 C C . ASP A 1 122 ? -19.370 -2.206 22.244 1.00 97.94 122 ASP A C 1
ATOM 976 O O . ASP A 1 122 ? -19.007 -2.775 21.210 1.00 97.94 122 ASP A O 1
ATOM 980 N N . LYS A 1 123 ? -19.417 -0.875 22.345 1.00 98.12 123 LYS A N 1
ATOM 981 C CA . LYS A 1 123 ? -19.052 0.026 21.251 1.00 98.12 123 LYS A CA 1
ATOM 982 C C . LYS A 1 123 ? -17.584 -0.115 20.846 1.00 98.12 123 LYS A C 1
ATOM 984 O O . LYS A 1 123 ? -17.296 -0.262 19.660 1.00 98.12 123 LYS A O 1
ATOM 989 N N . GLU A 1 124 ? -16.655 -0.065 21.802 1.00 98.12 124 GLU A N 1
ATOM 990 C CA . GLU A 1 124 ? -15.219 -0.183 21.500 1.00 98.12 124 GLU A CA 1
ATOM 991 C C . GLU A 1 124 ? -14.874 -1.575 20.948 1.00 98.12 124 GLU A C 1
ATOM 993 O O . GLU A 1 124 ? -14.058 -1.685 20.033 1.00 98.12 124 GLU A O 1
ATOM 998 N N . ARG A 1 125 ? -15.549 -2.634 21.423 1.00 98.31 125 ARG A N 1
ATOM 999 C CA . ARG A 1 125 ? -15.411 -3.989 20.867 1.00 98.31 125 ARG A CA 1
ATOM 1000 C C . ARG A 1 125 ? -15.816 -4.039 19.396 1.00 98.31 125 ARG A C 1
ATOM 1002 O O . ARG A 1 125 ? -15.092 -4.622 18.590 1.00 98.31 125 ARG A O 1
ATOM 1009 N N . GLN A 1 126 ? -16.943 -3.422 19.038 1.00 98.50 126 GLN A N 1
ATOM 1010 C CA . GLN A 1 126 ? -17.396 -3.380 17.647 1.00 98.50 126 GLN A CA 1
ATOM 1011 C C . GLN A 1 126 ? -16.397 -2.635 16.753 1.00 98.50 126 GLN A C 1
ATOM 1013 O O . GLN A 1 126 ? -16.004 -3.153 15.711 1.00 98.50 126 GLN A O 1
ATOM 1018 N N . LEU A 1 127 ? -15.927 -1.459 17.185 1.00 98.44 127 LEU A N 1
ATOM 1019 C CA . LEU A 1 127 ? -14.940 -0.671 16.437 1.00 98.44 127 LEU A CA 1
ATOM 1020 C C . LEU A 1 127 ? -13.626 -1.430 16.226 1.00 98.44 127 LEU A C 1
ATOM 1022 O O . LEU A 1 127 ? -13.054 -1.388 15.134 1.00 98.44 127 LEU A O 1
ATOM 1026 N N . PHE A 1 128 ? -13.164 -2.148 17.251 1.00 98.56 128 PHE A N 1
ATOM 1027 C CA . PHE A 1 128 ? -11.998 -3.018 17.152 1.00 98.56 128 PHE A CA 1
ATOM 1028 C C . PHE A 1 128 ? -12.205 -4.129 16.115 1.00 98.56 128 PHE A C 1
ATOM 1030 O O . PHE A 1 128 ? -11.329 -4.341 15.272 1.00 98.56 128 PHE A O 1
ATOM 1037 N N . TYR A 1 129 ? -13.352 -4.814 16.123 1.00 98.25 129 TYR A N 1
ATOM 1038 C CA . TYR A 1 129 ? -13.634 -5.863 15.140 1.00 98.25 129 TYR A CA 1
ATOM 1039 C C . TYR A 1 129 ? -13.740 -5.330 13.713 1.00 98.25 129 TYR A C 1
ATOM 1041 O O . TYR A 1 129 ? -13.131 -5.911 12.811 1.00 98.25 129 TYR A O 1
ATOM 1049 N N . ASP A 1 130 ? -14.416 -4.202 13.510 1.00 98.19 130 ASP A N 1
ATOM 1050 C CA . ASP A 1 130 ? -14.525 -3.575 12.192 1.00 98.19 130 ASP A CA 1
ATOM 1051 C C . ASP A 1 130 ? -13.138 -3.192 11.652 1.00 98.19 130 ASP A C 1
ATOM 1053 O O . ASP A 1 130 ? -12.788 -3.522 10.516 1.00 98.19 130 ASP A O 1
ATOM 1057 N N . ALA A 1 131 ? -12.298 -2.563 12.484 1.00 98.25 131 ALA A N 1
ATOM 1058 C CA . ALA A 1 131 ? -10.929 -2.206 12.110 1.00 98.25 131 ALA A CA 1
ATOM 1059 C C . ALA A 1 131 ? -10.041 -3.440 11.854 1.00 98.25 131 ALA A C 1
ATOM 1061 O O . ALA A 1 131 ? -9.191 -3.413 10.962 1.00 98.25 131 ALA A O 1
ATOM 1062 N N . SER A 1 132 ? -10.246 -4.527 12.604 1.00 97.75 132 SER A N 1
ATOM 1063 C CA . SER A 1 132 ? -9.526 -5.795 12.425 1.00 97.75 132 SER A CA 1
ATOM 1064 C C . SER A 1 132 ? -9.832 -6.431 11.071 1.00 97.75 132 SER A C 1
ATOM 1066 O O . SER A 1 132 ? -8.913 -6.798 10.335 1.00 97.75 132 SER A O 1
ATOM 1068 N N . LEU A 1 133 ? -11.117 -6.533 10.719 1.00 97.75 133 LEU A N 1
ATOM 1069 C CA . LEU A 1 133 ? -11.557 -7.101 9.444 1.00 97.75 133 LEU A CA 1
ATOM 1070 C C . LEU A 1 133 ? -11.091 -6.249 8.261 1.00 97.75 133 LEU A C 1
ATOM 1072 O O . LEU A 1 133 ? -10.578 -6.790 7.281 1.00 97.75 133 LEU A O 1
ATOM 1076 N N . GLU A 1 134 ? -11.196 -4.922 8.373 1.00 97.25 134 GLU A N 1
ATOM 1077 C CA . GLU A 1 134 ? -10.701 -4.001 7.350 1.00 97.25 134 GLU A CA 1
ATOM 1078 C C . GLU A 1 134 ? -9.191 -4.170 7.123 1.00 97.25 134 GLU A C 1
ATOM 1080 O O . GLU A 1 134 ? -8.737 -4.236 5.978 1.00 97.25 134 GLU A O 1
ATOM 1085 N N . TYR A 1 135 ? -8.402 -4.299 8.194 1.00 98.19 135 TYR A N 1
ATOM 1086 C CA . TYR A 1 135 ? -6.960 -4.497 8.073 1.00 98.19 135 TYR A CA 1
ATOM 1087 C C . TYR A 1 135 ? -6.601 -5.844 7.426 1.00 98.19 135 TYR A C 1
ATOM 1089 O O . TYR A 1 135 ? -5.764 -5.877 6.519 1.00 98.19 135 TYR A O 1
ATOM 1097 N N . VAL A 1 136 ? -7.261 -6.941 7.819 1.00 97.81 136 VAL A N 1
ATOM 1098 C CA . VAL A 1 136 ? -7.074 -8.262 7.188 1.00 97.81 136 VAL A CA 1
ATOM 1099 C C . VAL A 1 136 ? -7.399 -8.202 5.696 1.00 97.81 136 VAL A C 1
ATOM 1101 O O . VAL A 1 136 ? -6.604 -8.668 4.877 1.00 97.81 136 VAL A O 1
ATOM 1104 N N . PHE A 1 137 ? -8.517 -7.570 5.332 1.00 94.88 137 PHE A N 1
ATOM 1105 C CA . PHE A 1 137 ? -8.906 -7.393 3.937 1.00 94.88 137 PHE A CA 1
ATOM 1106 C C . PHE A 1 137 ? -7.859 -6.592 3.151 1.00 94.88 137 PHE A C 1
ATOM 1108 O O . PHE A 1 137 ? -7.470 -6.983 2.052 1.00 94.88 137 PHE A O 1
ATOM 1115 N N . LYS A 1 138 ? -7.318 -5.511 3.728 1.00 96.00 138 LYS A N 1
ATOM 1116 C CA . LYS A 1 138 ? -6.256 -4.718 3.088 1.00 96.00 138 LYS A CA 1
ATOM 1117 C C . LYS A 1 138 ? -4.970 -5.512 2.876 1.00 96.00 138 LYS A C 1
ATOM 1119 O O . LYS A 1 138 ? -4.330 -5.359 1.837 1.00 96.00 138 LYS A O 1
ATOM 1124 N N . ILE A 1 139 ? -4.594 -6.378 3.818 1.00 95.38 139 ILE A N 1
ATOM 1125 C CA . ILE A 1 139 ? -3.448 -7.279 3.635 1.00 95.38 139 ILE A CA 1
ATOM 1126 C C . ILE A 1 139 ? -3.701 -8.229 2.461 1.00 95.38 139 ILE A C 1
ATOM 1128 O O . ILE A 1 139 ? -2.814 -8.407 1.625 1.00 95.38 139 ILE A O 1
ATOM 1132 N N . GLN A 1 140 ? -4.893 -8.824 2.383 1.00 94.25 140 GLN A N 1
ATOM 1133 C CA . GLN A 1 140 ? -5.256 -9.728 1.290 1.00 94.25 140 GLN A CA 1
ATOM 1134 C C . GLN A 1 140 ? -5.219 -9.010 -0.065 1.00 94.25 140 GLN A C 1
ATOM 1136 O O . GLN A 1 140 ? -4.551 -9.489 -0.979 1.00 94.25 140 GLN A O 1
ATOM 1141 N N . GLU A 1 141 ? -5.807 -7.814 -0.160 1.00 93.25 141 GLU A N 1
ATOM 1142 C CA . GLU A 1 141 ? -5.798 -6.989 -1.375 1.00 93.25 141 GLU A CA 1
ATOM 1143 C C . GLU A 1 141 ? -4.364 -6.705 -1.865 1.00 93.25 141 GLU A C 1
ATOM 1145 O O . GLU A 1 141 ? -4.056 -6.853 -3.052 1.00 93.25 141 GLU A O 1
ATOM 1150 N N . VAL A 1 142 ? -3.451 -6.357 -0.948 1.00 95.94 142 VAL A N 1
ATOM 1151 C CA . VAL A 1 142 ? -2.027 -6.152 -1.265 1.00 95.94 142 VAL A CA 1
ATOM 1152 C C . VAL A 1 142 ? -1.389 -7.426 -1.818 1.00 95.94 142 VAL A C 1
ATOM 1154 O O . VAL A 1 142 ? -0.642 -7.358 -2.798 1.00 95.94 142 VAL A O 1
ATOM 1157 N N . GLN A 1 143 ? -1.642 -8.583 -1.201 1.00 92.00 143 GLN A N 1
ATOM 1158 C CA . GLN A 1 143 ? -1.060 -9.854 -1.642 1.00 92.00 143 GLN A CA 1
ATOM 1159 C C . GLN A 1 143 ? -1.572 -10.261 -3.025 1.00 92.00 143 GLN A C 1
ATOM 1161 O O . GLN A 1 143 ? -0.780 -10.669 -3.879 1.00 92.00 143 GLN A O 1
ATOM 1166 N N . GLU A 1 144 ? -2.872 -10.110 -3.270 1.00 91.12 144 GLU A N 1
ATOM 1167 C CA . GLU A 1 144 ? -3.495 -10.431 -4.552 1.00 91.12 144 GLU A CA 1
ATOM 1168 C C . GLU A 1 144 ? -2.980 -9.527 -5.670 1.00 91.12 144 GLU A C 1
ATOM 1170 O O . GLU A 1 144 ? -2.490 -10.031 -6.685 1.00 91.12 144 GLU A O 1
ATOM 1175 N N . LYS A 1 145 ? -2.974 -8.203 -5.464 1.00 90.50 145 LYS A N 1
ATOM 1176 C CA . LYS A 1 145 ? -2.421 -7.267 -6.454 1.00 90.50 145 LYS A CA 1
ATOM 1177 C C . LYS A 1 145 ? -0.937 -7.501 -6.691 1.00 90.50 145 LYS A C 1
ATOM 1179 O O . LYS A 1 145 ? -0.510 -7.531 -7.840 1.00 90.50 145 LYS A O 1
ATOM 1184 N N . LYS A 1 146 ? -0.147 -7.772 -5.644 1.00 89.94 146 LYS A N 1
ATOM 1185 C CA . LYS A 1 146 ? 1.271 -8.133 -5.804 1.00 89.94 146 LYS A CA 1
ATOM 1186 C C . LYS A 1 146 ? 1.435 -9.361 -6.704 1.00 89.94 146 LYS A C 1
ATOM 1188 O O . LYS A 1 146 ? 2.297 -9.382 -7.588 1.00 89.94 146 LYS A O 1
ATOM 1193 N N . LYS A 1 147 ? 0.635 -10.402 -6.461 1.00 84.38 147 LYS A N 1
ATOM 1194 C CA . LYS A 1 147 ? 0.677 -11.648 -7.230 1.00 84.38 147 LYS A CA 1
ATOM 1195 C C . LYS A 1 147 ? 0.309 -11.403 -8.695 1.00 84.38 147 LYS A C 1
ATOM 1197 O O . LYS A 1 147 ? 1.039 -11.859 -9.577 1.00 84.38 147 LYS A O 1
ATOM 1202 N N . PHE A 1 148 ? -0.766 -10.659 -8.939 1.00 85.31 148 PHE A N 1
ATOM 1203 C CA . PHE A 1 148 ? -1.290 -10.405 -10.278 1.00 85.31 148 PHE A CA 1
ATOM 1204 C C . PHE A 1 148 ? -0.423 -9.437 -11.097 1.00 85.31 148 PHE A C 1
ATOM 1206 O O . PHE A 1 148 ? -0.141 -9.705 -12.262 1.00 85.31 148 PHE A O 1
ATOM 1213 N N . GLU A 1 149 ? 0.043 -8.340 -10.499 1.00 83.25 149 GLU A N 1
ATOM 1214 C CA .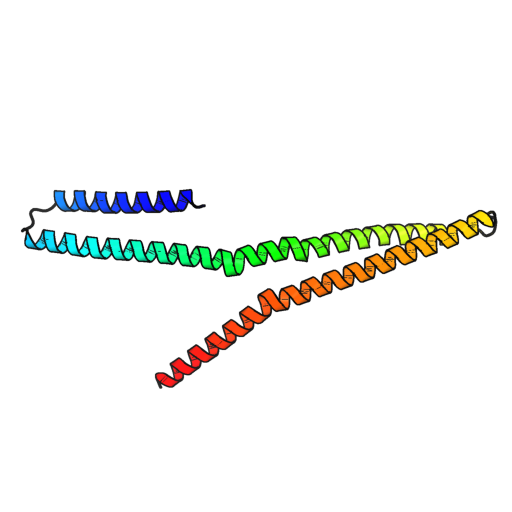 GLU A 1 149 ? 0.781 -7.287 -11.211 1.00 83.25 149 GLU A CA 1
ATOM 1215 C C . GLU A 1 149 ? 2.267 -7.626 -11.408 1.00 83.25 149 GLU A C 1
ATOM 1217 O O . GLU A 1 149 ? 2.863 -7.213 -12.402 1.00 83.25 149 GLU A O 1
ATOM 1222 N N . PHE A 1 150 ? 2.879 -8.416 -10.513 1.00 82.44 150 PHE A N 1
ATOM 1223 C CA . PHE A 1 150 ? 4.331 -8.648 -10.545 1.00 82.44 150 PHE A CA 1
ATOM 1224 C C . PHE A 1 150 ? 4.726 -10.121 -10.670 1.00 82.44 150 PHE A C 1
ATOM 1226 O O . PHE A 1 150 ? 5.580 -10.462 -11.491 1.00 82.44 150 PHE A O 1
ATOM 1233 N N . VAL A 1 151 ? 4.120 -11.022 -9.892 1.00 78.31 151 VAL A N 1
ATOM 1234 C CA . VAL A 1 151 ? 4.574 -12.425 -9.828 1.00 78.31 151 VAL A CA 1
ATOM 1235 C C . VAL A 1 151 ? 4.137 -13.223 -11.061 1.00 78.31 151 VAL A C 1
ATOM 1237 O O . VAL A 1 151 ? 4.952 -13.918 -11.680 1.00 78.31 151 VAL A O 1
ATOM 1240 N N . GLU A 1 152 ? 2.871 -13.114 -11.463 1.00 78.19 152 GLU A N 1
ATOM 1241 C CA . GLU A 1 152 ? 2.354 -13.831 -12.632 1.00 78.19 152 GLU A CA 1
ATOM 1242 C C . GLU A 1 152 ? 2.958 -13.357 -13.963 1.00 78.19 152 GLU A C 1
ATOM 1244 O O . GLU A 1 152 ? 3.366 -14.215 -14.753 1.00 78.19 152 GLU A O 1
ATOM 1249 N N . PRO A 1 153 ? 3.085 -12.045 -14.248 1.00 75.12 153 PRO A N 1
ATOM 1250 C CA . PRO A 1 153 ? 3.648 -11.582 -15.513 1.00 75.12 153 PRO A CA 1
ATOM 1251 C C . PRO A 1 153 ? 5.121 -11.968 -15.678 1.00 75.12 153 PRO A C 1
ATOM 1253 O O . PRO A 1 153 ? 5.556 -12.286 -16.786 1.00 75.12 153 PRO A O 1
ATOM 1256 N N . VAL A 1 154 ? 5.905 -11.984 -14.594 1.00 70.19 154 VAL A N 1
ATOM 1257 C CA . VAL A 1 154 ? 7.298 -12.466 -14.618 1.00 70.19 154 VAL A CA 1
ATOM 1258 C C . VAL A 1 154 ? 7.345 -13.974 -14.869 1.00 70.19 154 VAL A C 1
ATOM 1260 O O . VAL A 1 154 ? 8.108 -14.431 -15.720 1.00 70.19 154 VAL A O 1
ATOM 1263 N N . SER A 1 155 ? 6.475 -14.748 -14.217 1.00 65.50 155 SER A N 1
ATOM 1264 C CA . SER A 1 155 ? 6.393 -16.202 -14.415 1.00 65.50 155 SER A CA 1
ATOM 1265 C C . SER A 1 155 ? 5.985 -16.572 -15.849 1.00 65.50 155 SER A C 1
ATOM 1267 O O . SER A 1 155 ? 6.622 -17.416 -16.484 1.00 65.50 155 SER A O 1
ATOM 1269 N N . LYS A 1 156 ? 4.979 -15.884 -16.409 1.00 69.69 156 LYS A N 1
ATOM 1270 C CA . LYS A 1 156 ? 4.520 -16.059 -17.799 1.00 69.69 156 LYS A CA 1
ATOM 1271 C C . LYS A 1 156 ? 5.612 -15.680 -18.808 1.00 69.69 156 LYS A C 1
ATOM 1273 O O . LYS A 1 156 ? 5.864 -16.443 -19.742 1.00 69.69 156 LYS A O 1
ATOM 1278 N N . ARG A 1 157 ? 6.313 -14.553 -18.604 1.00 68.38 157 ARG A N 1
ATOM 1279 C CA . ARG A 1 157 ? 7.455 -14.147 -19.447 1.00 68.38 157 ARG A CA 1
ATOM 1280 C C . ARG A 1 157 ? 8.584 -15.173 -19.405 1.00 68.38 157 ARG A C 1
ATOM 1282 O O . ARG A 1 157 ? 9.055 -15.586 -20.461 1.00 68.38 157 ARG A O 1
ATOM 1289 N N . ASN A 1 158 ? 8.964 -15.648 -18.223 1.00 64.94 158 ASN A N 1
ATOM 1290 C CA . ASN A 1 158 ? 10.026 -16.644 -18.070 1.00 64.94 158 ASN A CA 1
ATOM 1291 C C . ASN A 1 158 ? 9.692 -17.966 -18.776 1.00 64.94 158 ASN A C 1
ATOM 1293 O O . ASN A 1 158 ? 10.551 -18.529 -19.454 1.00 64.94 158 ASN A O 1
ATOM 1297 N N . ASN A 1 159 ? 8.443 -18.428 -18.693 1.00 64.38 159 ASN A N 1
ATOM 1298 C CA . ASN A 1 159 ? 7.998 -19.619 -19.420 1.00 64.38 159 ASN A CA 1
ATOM 1299 C C . ASN A 1 159 ? 7.997 -19.410 -20.940 1.00 64.38 159 ASN A C 1
ATOM 1301 O O . ASN A 1 159 ? 8.450 -20.289 -21.672 1.00 64.38 159 ASN A O 1
ATOM 1305 N N . LYS A 1 160 ? 7.580 -18.234 -21.428 1.00 69.31 160 LYS A N 1
ATOM 1306 C CA . LYS A 1 160 ? 7.659 -17.896 -22.858 1.00 69.31 160 LYS A CA 1
ATOM 1307 C C . LYS A 1 160 ? 9.109 -17.842 -23.352 1.00 69.31 160 LYS A C 1
ATOM 1309 O O . LYS A 1 160 ? 9.407 -18.385 -24.409 1.00 69.31 160 LYS A O 1
ATOM 1314 N N . LEU A 1 161 ? 10.031 -17.266 -22.575 1.00 66.31 161 LEU A N 1
ATOM 1315 C CA . LEU A 1 161 ? 11.463 -17.283 -22.896 1.00 66.31 161 LEU A CA 1
ATOM 1316 C C . LEU A 1 161 ? 12.035 -18.708 -22.926 1.00 66.31 161 LEU A C 1
ATOM 1318 O O . LEU A 1 161 ? 12.832 -19.013 -23.810 1.00 66.31 161 LEU A O 1
ATOM 1322 N N . LYS A 1 162 ? 11.629 -19.587 -21.999 1.00 72.00 162 LYS A N 1
ATOM 1323 C CA . LYS A 1 162 ? 12.020 -21.007 -22.022 1.00 72.00 162 LYS A CA 1
ATOM 1324 C C . LYS A 1 162 ? 11.510 -21.715 -23.281 1.00 72.00 162 LYS A C 1
ATOM 1326 O O . LYS A 1 162 ? 12.304 -22.363 -23.952 1.00 72.00 162 LYS A O 1
ATOM 1331 N N . GLN A 1 163 ? 10.239 -21.528 -23.639 1.00 65.31 163 GLN A N 1
ATOM 1332 C CA . GLN A 1 163 ? 9.641 -22.075 -24.866 1.00 65.31 163 GLN A CA 1
ATOM 1333 C C . GLN A 1 163 ? 10.383 -21.605 -26.130 1.00 65.31 163 GLN A C 1
ATOM 1335 O O . GLN A 1 163 ? 10.735 -22.420 -26.975 1.00 65.31 163 GLN A O 1
ATOM 1340 N N . VAL A 1 164 ? 10.702 -20.309 -26.234 1.00 72.31 164 VAL A N 1
ATOM 1341 C CA . VAL A 1 164 ? 11.448 -19.750 -27.381 1.00 72.31 164 VAL A CA 1
ATOM 1342 C C . VAL A 1 164 ? 12.882 -20.285 -27.455 1.00 72.31 164 VAL A C 1
ATOM 1344 O O . VAL A 1 164 ? 13.401 -20.521 -28.544 1.00 72.31 164 VAL A O 1
ATOM 1347 N N . LYS A 1 165 ? 13.552 -20.479 -26.312 1.00 73.12 165 LYS A N 1
ATOM 1348 C CA . LYS A 1 165 ? 14.895 -21.080 -26.283 1.00 73.12 165 LYS A CA 1
ATOM 1349 C C . LYS A 1 165 ? 14.868 -22.544 -26.727 1.00 73.12 165 LYS A C 1
ATOM 1351 O O . LYS A 1 165 ? 15.741 -22.945 -27.489 1.00 73.12 165 LYS A O 1
ATOM 1356 N N . LEU A 1 166 ? 13.864 -23.309 -26.293 1.00 71.19 166 LEU A N 1
ATOM 1357 C CA . LEU A 1 166 ? 13.680 -24.710 -26.683 1.00 71.19 166 LEU A CA 1
ATOM 1358 C C . LEU A 1 166 ? 13.339 -24.854 -28.173 1.00 71.19 166 LEU A C 1
ATOM 1360 O O . LEU A 1 166 ? 13.926 -25.700 -28.841 1.00 71.19 166 LEU A O 1
ATOM 1364 N N . SER A 1 167 ? 12.468 -23.997 -28.720 1.00 70.50 167 SER A N 1
ATOM 1365 C CA . SER A 1 167 ? 12.135 -24.043 -30.150 1.00 70.50 167 SER A CA 1
ATOM 1366 C C . SER A 1 167 ? 13.326 -23.679 -31.037 1.00 70.50 167 SER A C 1
ATOM 1368 O O . SER A 1 167 ? 13.535 -24.315 -32.064 1.00 70.50 167 SER A O 1
ATOM 1370 N N . LYS A 1 168 ? 14.153 -22.706 -30.625 1.00 71.75 168 LYS A N 1
ATOM 1371 C CA . LYS A 1 168 ? 15.409 -22.401 -31.323 1.00 71.75 168 LYS A CA 1
ATOM 1372 C C . LYS A 1 168 ? 16.394 -23.563 -31.237 1.00 71.75 168 LYS A C 1
ATOM 1374 O O . LYS A 1 168 ? 16.969 -23.907 -32.256 1.00 71.75 168 LYS A O 1
ATOM 1379 N N . ALA A 1 169 ? 16.572 -24.181 -30.069 1.00 68.69 169 ALA A N 1
ATOM 1380 C CA . ALA A 1 169 ? 17.483 -25.319 -29.920 1.00 68.69 169 ALA A CA 1
ATOM 1381 C C . ALA A 1 169 ? 17.098 -26.498 -30.832 1.00 68.69 169 ALA A C 1
ATOM 1383 O O . ALA A 1 169 ? 17.975 -27.067 -31.464 1.00 68.69 169 ALA A O 1
ATOM 1384 N N . SER A 1 170 ? 15.798 -26.788 -30.964 1.00 63.47 170 SER A N 1
ATOM 1385 C CA . SER A 1 170 ? 15.283 -27.826 -31.871 1.00 63.47 170 SER A CA 1
ATOM 1386 C C . SER A 1 170 ? 15.388 -27.473 -33.360 1.00 63.47 170 SER A C 1
ATOM 1388 O O . SER A 1 170 ? 15.286 -28.364 -34.191 1.00 63.47 170 SER A O 1
ATOM 1390 N N . TYR A 1 171 ? 15.527 -26.192 -33.714 1.00 58.97 171 TYR A N 1
ATOM 1391 C CA . TYR A 1 171 ? 15.676 -25.751 -35.106 1.00 58.97 171 TYR A CA 1
ATOM 1392 C C . TYR A 1 171 ? 17.129 -25.860 -35.602 1.00 58.97 171 TYR A C 1
ATOM 1394 O O . TYR A 1 171 ? 17.372 -25.885 -36.804 1.00 58.97 171 TYR A O 1
ATOM 1402 N N . TYR A 1 172 ? 18.095 -25.906 -34.680 1.00 55.59 172 TYR A N 1
ATOM 1403 C CA . TYR A 1 172 ? 19.528 -25.996 -34.982 1.00 55.59 172 TYR A CA 1
ATOM 1404 C C . TYR A 1 172 ? 20.128 -27.390 -34.716 1.00 55.59 172 TYR A C 1
ATOM 1406 O O . TYR A 1 172 ? 21.346 -27.541 -34.809 1.00 55.59 172 TYR A O 1
ATOM 1414 N N . SER A 1 173 ? 19.297 -28.380 -34.374 1.00 55.00 173 SER A N 1
ATOM 1415 C CA . SER A 1 173 ? 19.649 -29.798 -34.188 1.00 55.00 173 SER A CA 1
ATOM 1416 C C . SER A 1 173 ? 19.088 -30.643 -35.319 1.00 55.00 173 SER A C 1
ATOM 1418 O O . SER A 1 173 ? 19.839 -31.481 -35.852 1.00 55.00 173 SER A O 1
#

Foldseek 3Di:
DVVVLVVVVVVVVVVLVVVLVVVVVPDPDDPVVNVVVVVVSVVVVVVVVVVSVVVVVVVVCCCVQPVVVVVCLCCPQVVQLVVLVVQLVVLVVVLVVLVVVLVPDDPPDDPVVNVVSVVSNVVSVVSNVVSVVSNVVSVVVSVVCCCVSPVVVVVVVVVVVVVVVVVVVVVVD

Sequence (173 aa):
MSEISSRSSERSAAFVASQMTQAAATLHHGPRTQRQQQASFKEFSQLLSTVEEERRRLIQNADDVLITPLEKFRKEQIGAAKDGKKKFDKETEKYYSALEKHLNLSSKKKEGYLLEADTQIDKERQLFYDASLEYVFKIQEVQEKKKFEFVEPVSKRNNKLKQVKLSKASYYS

Secondary structure (DSSP, 8-state):
-HHHHHHHHHHHHHHHHHHHHHHHHS----HHHHHHHHHHHHHHHHHHHHHHHHHHHHHHHHIIIIIHHHHHHIIIIIHHHHHHHHHHHHHHHHHHHHHHHHHT--TTS-HHHHHHHHHHHHHHHHHHHHHHHHHHHHHHHHHHHHIIIIIHHHHHHHHHHHHHHHHHHHH--

InterPro domains:
  IPR004148 BAR domain [PF16746] (32-155)
  IPR027267 AH/BAR domain superfamily [G3DSA:1.20.1270.60] (5-164)
  IPR027267 AH/BAR domain superfamily [SSF103657] (19-156)
  IPR047234 GRAF family [PTHR12552] (38-155)

Radius of gyration: 34.27 Å; chains: 1; bounding box: 75×49×97 Å

Organism: NCBI:txid238744

pLDDT: mean 84.53, std 14.53, range [45.34, 98.62]